Protein AF-A0A8X6I6A7-F1 (afdb_monomer_lite)

Secondary structure (DSSP, 8-state):
--EEEEEEEE-SS----EEEEEETTEEHHHHHHH-TTEEEEE-TTSSSEEEEEEES--GGG-SEEEEEEEETTEEEEEEEEEEEEEEEE-TTS-EEEEEEEEEEEE--SSEEEEEEE--

Foldseek 3Di:
DKKKKKKKAFPDDDQPKDKFKDWPRHTLVVVCVVPVQWDWDQDPVPGPMIIIIGPPDDQVQFGKMKIWIADPVGIDIWIKTWGWDWDQDDPVDGDTDIDIDIGTPGDDPRMDIDMDIDD

Organism: NCBI:txid2747483

pLDDT: mean 71.94, std 9.88, range [44.38, 87.25]

Sequence (119 aa):
MKVFLLTYRAIQPPFDLQDYAMQDGFPIEEFRLNDSRYDAIDNPDGLPNSVLFISDVQYEDNREITCIADNVEGSDETRAQLAVRVQETSMHSPKVTVSCDFTAIHRSPLLRLSLLQDQ

InterPro domains:
  IPR013783 Immunoglobulin-like fold [G3DSA:2.60.40.10] (22-102)
  IPR036179 Immunoglobulin-like domain superfamily [SSF48726] (35-86)

Radius of gyration: 15.41 Å; chains: 1; bounding box: 42×27×45 Å

Structure (mmCIF, N/CA/C/O backbone):
data_AF-A0A8X6I6A7-F1
#
_entry.id   AF-A0A8X6I6A7-F1
#
loop_
_atom_site.group_PDB
_atom_site.id
_atom_site.type_symbol
_atom_site.label_atom_id
_atom_site.label_alt_id
_atom_site.label_comp_id
_atom_site.label_asym_id
_atom_site.label_entity_id
_atom_site.label_seq_id
_atom_site.pdbx_PDB_ins_code
_atom_site.Cartn_x
_atom_site.Cartn_y
_atom_site.Cartn_z
_atom_site.occupancy
_atom_site.B_iso_or_equiv
_atom_site.auth_seq_id
_atom_site.auth_comp_id
_atom_site.auth_asym_id
_atom_site.auth_atom_id
_atom_site.pdbx_PDB_model_num
ATOM 1 N N . MET A 1 1 ? -14.603 -8.265 10.712 1.00 48.28 1 MET A N 1
ATOM 2 C CA . MET A 1 1 ? -13.344 -8.253 9.948 1.00 48.28 1 MET A CA 1
ATOM 3 C C . MET A 1 1 ? -13.520 -7.222 8.855 1.00 48.28 1 MET A C 1
ATOM 5 O O . MET A 1 1 ? -14.493 -7.343 8.126 1.00 48.28 1 MET A O 1
ATOM 9 N N . LYS A 1 2 ? -12.699 -6.168 8.817 1.00 59.00 2 LYS A N 1
ATOM 10 C CA . LYS A 1 2 ? -12.676 -5.252 7.672 1.00 59.00 2 LYS A CA 1
ATOM 11 C C . LYS A 1 2 ? -11.426 -5.544 6.875 1.00 59.00 2 LYS A C 1
ATOM 13 O O . LYS A 1 2 ? -10.359 -5.719 7.458 1.00 59.00 2 LYS A O 1
ATOM 18 N N . VAL A 1 3 ? -11.627 -5.665 5.580 1.00 55.38 3 VAL A N 1
ATOM 19 C CA . VAL A 1 3 ? -10.633 -6.059 4.603 1.00 55.38 3 VAL A CA 1
ATOM 20 C C . VAL A 1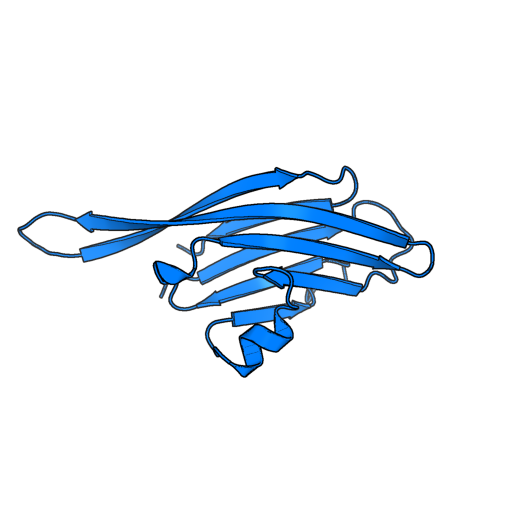 3 ? -10.534 -4.905 3.620 1.00 55.38 3 VAL A C 1
ATOM 22 O O . VAL A 1 3 ? -11.547 -4.474 3.065 1.00 55.38 3 VAL A O 1
ATOM 25 N N . PHE A 1 4 ? -9.323 -4.386 3.446 1.00 65.88 4 PHE A N 1
ATOM 26 C CA . PHE A 1 4 ? -9.052 -3.307 2.503 1.00 65.88 4 PHE A CA 1
ATOM 27 C C . PHE A 1 4 ? -8.125 -3.817 1.432 1.00 65.88 4 PHE A C 1
ATOM 29 O O . PHE A 1 4 ? -7.082 -4.378 1.747 1.00 65.88 4 PHE A O 1
ATOM 36 N N . LEU A 1 5 ? -8.535 -3.619 0.186 1.00 60.56 5 LEU A N 1
ATOM 37 C CA . LEU A 1 5 ? -7.751 -3.967 -0.982 1.00 60.56 5 LEU A CA 1
ATOM 38 C C . LEU A 1 5 ? -7.375 -2.664 -1.676 1.00 60.56 5 LEU A C 1
ATOM 40 O O . LEU A 1 5 ? -8.249 -1.924 -2.140 1.00 60.56 5 LEU A O 1
ATOM 44 N N . LEU A 1 6 ? -6.079 -2.388 -1.763 1.00 63.53 6 LEU A N 1
ATOM 45 C CA . LEU A 1 6 ? -5.571 -1.385 -2.687 1.00 63.53 6 LEU A CA 1
ATOM 46 C C . LEU A 1 6 ? -5.034 -2.111 -3.907 1.00 63.53 6 LEU A C 1
ATOM 48 O O . LEU A 1 6 ? -4.098 -2.895 -3.791 1.00 63.53 6 LEU A O 1
ATOM 52 N N . THR A 1 7 ? -5.629 -1.843 -5.064 1.00 64.12 7 THR A N 1
ATOM 53 C CA . THR A 1 7 ? -5.144 -2.372 -6.340 1.00 64.12 7 THR A CA 1
ATOM 54 C C . THR A 1 7 ? -4.477 -1.253 -7.118 1.00 64.12 7 THR A C 1
ATOM 56 O O . THR A 1 7 ? -5.017 -0.143 -7.183 1.00 64.12 7 THR A O 1
ATOM 59 N N . TYR A 1 8 ? -3.324 -1.529 -7.715 1.00 67.69 8 TYR A N 1
ATOM 60 C CA . TYR A 1 8 ? -2.678 -0.603 -8.636 1.00 67.69 8 TYR A CA 1
ATOM 61 C C . TYR A 1 8 ? -2.266 -1.299 -9.905 1.00 67.69 8 TYR A C 1
ATOM 63 O O . TYR A 1 8 ? -1.674 -2.357 -9.840 1.00 67.69 8 TYR A O 1
ATOM 71 N N . ARG A 1 9 ? -2.601 -0.710 -11.051 1.00 66.06 9 ARG A N 1
ATOM 72 C CA . ARG A 1 9 ? -2.357 -1.309 -12.363 1.00 66.06 9 ARG A CA 1
ATOM 73 C C . ARG A 1 9 ? -1.500 -0.399 -13.219 1.00 66.06 9 ARG A C 1
ATOM 75 O O . ARG A 1 9 ? -1.831 0.785 -13.347 1.00 66.06 9 ARG A O 1
ATOM 82 N N . ALA A 1 10 ? -0.505 -0.984 -13.874 1.00 65.31 10 ALA A N 1
ATOM 83 C CA . ALA A 1 10 ? 0.229 -0.325 -14.938 1.00 65.31 10 ALA A CA 1
ATOM 84 C C . ALA A 1 10 ? -0.577 -0.270 -16.241 1.00 65.31 10 ALA A C 1
ATOM 86 O O . ALA A 1 10 ? -1.169 -1.252 -16.700 1.00 65.31 10 ALA A O 1
ATOM 87 N N . ILE A 1 11 ? -0.629 0.917 -16.838 1.00 64.81 11 ILE A N 1
ATOM 88 C CA . ILE A 1 11 ? -1.468 1.207 -18.006 1.00 64.81 11 ILE A CA 1
ATOM 89 C C . ILE A 1 11 ? -0.659 1.098 -19.318 1.00 64.81 11 ILE A C 1
ATOM 91 O O . ILE A 1 11 ? -1.259 1.078 -20.393 1.00 64.81 11 ILE A O 1
ATOM 95 N N . GLN A 1 12 ? 0.677 0.963 -19.265 1.00 57.41 12 GLN A N 1
ATOM 96 C CA . GLN A 1 12 ? 1.542 0.842 -20.452 1.00 57.41 12 GLN A CA 1
ATOM 97 C C . GLN A 1 12 ? 2.548 -0.337 -20.380 1.00 57.41 12 GLN A C 1
ATOM 99 O O . GLN A 1 12 ? 3.133 -0.552 -19.323 1.00 57.41 12 GLN A O 1
ATOM 104 N N . PRO A 1 13 ? 2.762 -1.092 -21.484 1.00 58.03 13 PRO A N 1
ATOM 105 C CA . PRO A 1 13 ? 3.834 -2.096 -21.633 1.00 58.03 13 PRO A CA 1
ATOM 106 C C . PRO A 1 13 ? 5.231 -1.460 -21.832 1.00 58.03 13 PRO A C 1
ATOM 108 O O . PRO A 1 13 ? 5.286 -0.302 -22.256 1.00 58.03 13 PRO A O 1
ATOM 111 N N . PRO A 1 14 ? 6.353 -2.201 -21.657 1.00 56.81 14 PRO A N 1
ATOM 112 C CA . PRO A 1 14 ? 6.472 -3.652 -21.439 1.00 56.81 14 PRO A CA 1
ATOM 113 C C . PRO A 1 14 ? 6.242 -4.084 -19.981 1.00 56.81 14 PRO A C 1
ATOM 115 O O . PRO A 1 14 ? 6.560 -3.359 -19.045 1.00 56.81 14 PRO A O 1
ATOM 118 N N . PHE A 1 15 ? 5.657 -5.275 -19.820 1.00 54.66 15 PHE A N 1
ATOM 119 C CA . PHE A 1 15 ? 5.031 -5.764 -18.583 1.00 54.66 15 PHE A CA 1
ATOM 120 C C . PHE A 1 15 ? 5.944 -6.604 -17.675 1.00 54.66 15 PHE A C 1
ATOM 122 O O . PHE A 1 15 ? 5.435 -7.375 -16.866 1.00 54.66 15 PHE A O 1
ATOM 129 N N . ASP A 1 16 ? 7.264 -6.440 -17.755 1.00 56.19 16 ASP A N 1
ATOM 130 C CA . ASP A 1 16 ? 8.176 -6.965 -16.724 1.00 56.19 16 ASP A CA 1
ATOM 131 C C . ASP A 1 16 ? 8.186 -6.010 -15.521 1.00 56.19 16 ASP A C 1
ATOM 133 O O . ASP A 1 16 ? 9.228 -5.482 -15.138 1.00 56.19 16 ASP A O 1
ATOM 137 N N . LEU A 1 17 ? 6.996 -5.699 -15.004 1.00 54.50 17 LEU A N 1
ATOM 138 C CA . LEU A 1 17 ? 6.825 -4.779 -13.892 1.00 54.50 17 LEU A CA 1
ATOM 139 C C . LEU A 1 17 ? 6.826 -5.574 -12.599 1.00 54.50 17 LEU A C 1
ATOM 141 O O . LEU A 1 17 ? 5.975 -6.442 -12.393 1.00 54.50 17 LEU A O 1
ATOM 145 N N . GLN A 1 18 ? 7.800 -5.278 -11.747 1.00 64.50 18 GLN A N 1
ATOM 146 C CA . GLN A 1 18 ? 7.713 -5.637 -10.346 1.00 64.50 18 GLN A CA 1
ATOM 147 C C . GLN A 1 18 ? 6.907 -4.545 -9.659 1.00 64.50 18 GLN A C 1
ATOM 149 O O . GLN A 1 18 ? 7.294 -3.384 -9.576 1.00 64.50 18 GLN A O 1
ATOM 154 N N . ASP A 1 19 ? 5.717 -4.939 -9.240 1.00 63.72 19 ASP A N 1
ATOM 155 C CA . ASP A 1 19 ? 4.783 -4.079 -8.549 1.00 63.72 19 ASP A CA 1
ATOM 156 C C . ASP A 1 19 ? 4.923 -4.377 -7.057 1.00 63.72 19 ASP A C 1
ATOM 158 O O . ASP A 1 19 ? 4.484 -5.427 -6.573 1.00 63.72 19 ASP A O 1
ATOM 162 N N . TYR A 1 20 ? 5.503 -3.443 -6.303 1.00 68.75 20 TYR A N 1
ATOM 163 C CA . TYR A 1 20 ? 5.489 -3.522 -4.846 1.00 68.75 20 TYR A CA 1
ATOM 164 C C . TYR A 1 20 ? 4.894 -2.266 -4.208 1.00 68.75 20 TYR A C 1
ATOM 166 O O . TYR A 1 20 ? 5.095 -1.118 -4.613 1.00 68.75 20 TYR A O 1
ATOM 174 N N . ALA A 1 21 ? 4.116 -2.506 -3.155 1.00 68.25 21 ALA A N 1
ATOM 175 C CA . ALA A 1 21 ? 3.632 -1.454 -2.287 1.00 68.25 21 ALA A CA 1
ATOM 176 C C . ALA A 1 21 ? 4.686 -1.173 -1.212 1.00 68.25 21 ALA A C 1
ATOM 178 O O . ALA A 1 21 ? 5.342 -2.083 -0.701 1.00 68.25 21 ALA A O 1
ATOM 179 N N . MET A 1 22 ? 4.814 0.096 -0.855 1.00 73.50 22 MET A N 1
ATOM 180 C CA . MET A 1 22 ? 5.592 0.596 0.260 1.00 73.50 22 MET A CA 1
ATOM 181 C C . MET A 1 22 ? 4.678 1.300 1.255 1.00 73.50 22 MET A C 1
ATOM 183 O O . MET A 1 22 ? 3.695 1.951 0.889 1.00 73.50 22 MET A O 1
ATOM 187 N N . GLN A 1 23 ? 5.052 1.213 2.520 1.00 66.75 23 GLN A N 1
ATOM 188 C CA . GLN A 1 23 ? 4.404 1.898 3.623 1.00 66.75 23 GLN A CA 1
ATOM 189 C C . GLN A 1 23 ? 5.482 2.623 4.429 1.00 66.75 23 GLN A C 1
ATOM 191 O O . GLN A 1 23 ? 6.500 2.038 4.778 1.00 66.75 23 GLN A O 1
ATOM 196 N N . ASP A 1 24 ? 5.323 3.931 4.630 1.00 72.38 24 ASP A N 1
ATOM 197 C CA . ASP A 1 24 ? 6.360 4.786 5.237 1.00 72.38 24 ASP A CA 1
ATOM 198 C C . ASP A 1 24 ? 7.762 4.629 4.593 1.00 72.38 24 ASP A C 1
ATOM 200 O O . ASP A 1 24 ? 8.790 4.806 5.243 1.00 72.38 24 ASP A O 1
ATOM 204 N N . GLY A 1 25 ? 7.810 4.287 3.299 1.00 67.19 25 GLY A N 1
ATOM 205 C CA . GLY A 1 25 ? 9.048 4.088 2.538 1.00 67.19 25 GLY A CA 1
ATOM 206 C C . GLY A 1 25 ? 9.683 2.695 2.633 1.00 67.19 25 GLY A C 1
ATOM 207 O O . GLY A 1 25 ? 10.724 2.489 2.014 1.00 67.19 25 GLY A O 1
ATOM 208 N N . PHE A 1 26 ? 9.074 1.741 3.344 1.00 70.12 26 PHE A N 1
ATOM 209 C CA . PHE A 1 26 ? 9.549 0.352 3.403 1.00 70.12 26 PHE A CA 1
ATOM 210 C C . PHE A 1 26 ? 8.646 -0.582 2.588 1.00 70.12 26 PHE A C 1
ATOM 212 O O . PHE A 1 26 ? 7.424 -0.392 2.608 1.00 70.12 26 PHE A O 1
ATOM 219 N N . PRO A 1 27 ? 9.195 -1.591 1.884 1.00 74.62 27 PRO A N 1
ATOM 220 C CA . PRO A 1 27 ? 8.398 -2.589 1.176 1.00 74.62 27 PRO A CA 1
ATOM 221 C C . PRO A 1 27 ? 7.389 -3.267 2.106 1.00 74.62 27 PRO A C 1
ATOM 223 O O . PRO A 1 27 ? 7.709 -3.602 3.246 1.00 74.62 27 PRO A O 1
ATOM 226 N N . ILE A 1 28 ? 6.174 -3.528 1.617 1.00 74.06 28 ILE A N 1
ATOM 227 C CA . ILE A 1 28 ? 5.142 -4.216 2.406 1.00 74.06 28 ILE A CA 1
ATOM 228 C C . ILE A 1 28 ? 5.625 -5.579 2.904 1.00 74.06 28 ILE A C 1
ATOM 230 O O . ILE A 1 28 ? 5.243 -5.964 4.003 1.00 74.06 28 ILE A O 1
ATOM 234 N N . GLU A 1 29 ? 6.501 -6.281 2.179 1.00 70.44 29 GLU A N 1
ATOM 235 C CA . GLU A 1 29 ? 7.113 -7.524 2.670 1.00 70.44 29 GLU A CA 1
ATOM 236 C C . GLU A 1 29 ? 7.777 -7.361 4.044 1.00 70.44 29 GLU A C 1
ATOM 238 O O . GLU A 1 29 ? 7.614 -8.223 4.906 1.00 70.44 29 GLU A O 1
ATOM 243 N N . GLU A 1 30 ? 8.432 -6.228 4.309 1.00 70.69 30 GLU A N 1
ATOM 244 C CA . GLU A 1 30 ? 9.025 -5.944 5.620 1.00 70.69 30 GLU A CA 1
ATOM 245 C C . GLU A 1 30 ? 7.960 -5.725 6.704 1.00 70.69 30 GLU A C 1
ATOM 247 O O . GLU A 1 30 ? 8.148 -6.126 7.855 1.00 70.69 30 GLU A O 1
ATOM 252 N N . PHE A 1 31 ? 6.808 -5.148 6.353 1.00 69.56 31 PHE A N 1
ATOM 253 C CA . PHE A 1 31 ? 5.676 -5.048 7.277 1.00 69.56 31 PHE A CA 1
ATOM 254 C C . PHE A 1 31 ? 5.018 -6.396 7.522 1.00 69.56 31 PHE A C 1
ATOM 256 O O . PHE A 1 31 ?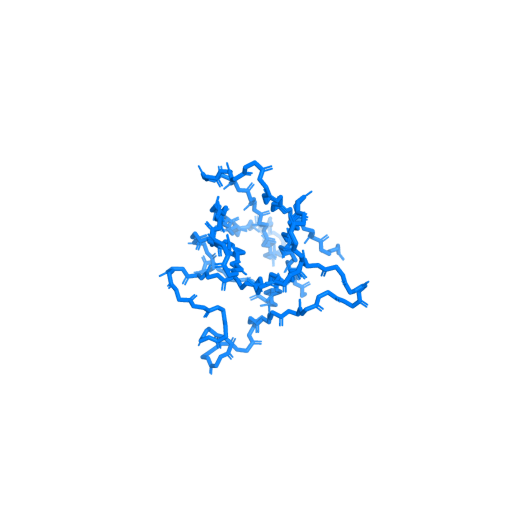 4.709 -6.690 8.668 1.00 69.56 31 PHE A O 1
ATOM 263 N N . ARG A 1 32 ? 4.868 -7.243 6.497 1.00 73.94 32 ARG A N 1
ATOM 264 C CA . ARG A 1 32 ? 4.324 -8.605 6.638 1.00 73.94 32 ARG A CA 1
ATOM 265 C C . ARG A 1 32 ? 5.126 -9.445 7.628 1.00 73.94 32 ARG A C 1
ATOM 267 O O . ARG A 1 32 ? 4.551 -10.252 8.352 1.00 73.94 32 ARG A O 1
ATOM 274 N N . LEU A 1 33 ? 6.448 -9.258 7.663 1.00 70.69 33 LEU A N 1
ATOM 275 C CA . LEU A 1 33 ? 7.332 -9.949 8.607 1.00 70.69 33 LEU A CA 1
ATOM 276 C C . LEU A 1 33 ? 7.095 -9.523 10.064 1.00 70.69 33 LEU A C 1
ATOM 278 O O . LEU A 1 33 ? 7.308 -10.325 10.972 1.00 70.69 33 LEU A O 1
ATOM 282 N N . ASN A 1 34 ? 6.656 -8.282 10.284 1.00 79.38 34 ASN A N 1
ATOM 283 C CA . ASN A 1 34 ? 6.478 -7.699 11.616 1.00 79.38 34 ASN A CA 1
ATOM 284 C C . ASN A 1 34 ? 5.013 -7.670 12.080 1.00 79.38 34 ASN A C 1
ATOM 286 O O . ASN A 1 34 ? 4.744 -7.661 13.279 1.00 79.38 34 ASN A O 1
ATOM 290 N N . ASP A 1 35 ? 4.071 -7.663 11.143 1.00 82.56 35 ASP A N 1
ATOM 291 C CA . ASP A 1 35 ? 2.638 -7.598 11.378 1.00 82.56 35 ASP A CA 1
ATOM 292 C C . ASP A 1 35 ? 1.905 -8.431 10.314 1.00 82.56 35 ASP A C 1
ATOM 294 O O . ASP A 1 35 ? 1.774 -8.050 9.148 1.00 82.56 35 ASP A O 1
ATOM 298 N N . SER A 1 36 ? 1.387 -9.585 10.741 1.00 86.12 36 SER A N 1
ATOM 299 C CA . SER A 1 36 ? 0.685 -10.547 9.883 1.00 86.12 36 SER A CA 1
ATOM 300 C C . SER A 1 36 ? -0.643 -10.032 9.325 1.00 86.12 36 SER A C 1
ATOM 302 O O . SER A 1 36 ? -1.305 -10.747 8.575 1.00 86.12 36 SER A O 1
ATOM 304 N N . ARG A 1 37 ? -1.084 -8.834 9.732 1.00 87.12 37 ARG A N 1
ATOM 305 C CA . ARG A 1 37 ? -2.279 -8.197 9.176 1.00 87.12 37 ARG A CA 1
ATOM 306 C C . ARG A 1 37 ? -2.075 -7.749 7.736 1.00 87.12 37 ARG A C 1
ATOM 308 O O . ARG A 1 37 ? -3.064 -7.689 7.002 1.00 87.12 37 ARG A O 1
ATOM 315 N N . TYR A 1 38 ? -0.830 -7.439 7.370 1.00 83.62 38 TYR A N 1
ATOM 316 C CA . TYR A 1 38 ? -0.435 -7.055 6.021 1.00 83.62 38 TYR A CA 1
ATOM 317 C C . TYR A 1 38 ? -0.284 -8.292 5.156 1.00 83.62 38 TYR A C 1
ATOM 319 O O . TYR A 1 38 ? 0.307 -9.293 5.560 1.00 83.62 38 TYR A O 1
ATOM 327 N N . ASP A 1 39 ? -0.768 -8.186 3.930 1.00 80.12 39 ASP A N 1
ATOM 328 C CA . ASP A 1 39 ? -0.470 -9.124 2.866 1.00 80.12 39 ASP A CA 1
ATOM 329 C C . ASP A 1 39 ? -0.344 -8.358 1.544 1.00 80.12 39 ASP A C 1
ATOM 331 O O . ASP A 1 39 ? -0.979 -7.322 1.338 1.00 80.12 39 ASP A O 1
ATOM 335 N N . ALA A 1 40 ? 0.509 -8.857 0.661 1.00 74.12 40 ALA A N 1
ATOM 336 C CA . ALA A 1 40 ? 0.630 -8.395 -0.708 1.00 74.12 40 ALA A CA 1
ATOM 337 C C . ALA A 1 40 ? 0.475 -9.624 -1.595 1.00 74.12 40 ALA A C 1
ATOM 339 O O . ALA A 1 40 ? 1.211 -10.602 -1.442 1.00 74.12 40 ALA A O 1
ATOM 340 N N . ILE A 1 41 ? -0.521 -9.577 -2.473 1.00 72.81 41 ILE A N 1
ATOM 341 C CA . ILE A 1 41 ? -0.861 -10.689 -3.353 1.00 72.81 41 ILE A CA 1
ATOM 342 C C . ILE A 1 41 ? -0.646 -10.225 -4.791 1.00 72.81 41 ILE A C 1
ATOM 344 O O . ILE A 1 41 ? -1.196 -9.194 -5.198 1.00 72.81 41 ILE A O 1
ATOM 348 N N . ASP A 1 42 ? 0.127 -11.005 -5.542 1.00 67.69 42 ASP A N 1
ATOM 349 C CA . ASP A 1 42 ? 0.252 -10.861 -6.991 1.00 67.69 42 ASP A CA 1
ATOM 350 C C . ASP A 1 42 ? -1.090 -11.187 -7.647 1.00 67.69 42 ASP A C 1
ATOM 352 O O . ASP A 1 42 ? -1.796 -12.110 -7.221 1.00 67.69 42 ASP A O 1
ATOM 356 N N . ASN A 1 43 ? -1.484 -10.437 -8.676 1.00 64.75 43 ASN A N 1
ATOM 357 C CA . ASN A 1 43 ? -2.812 -10.631 -9.238 1.00 64.75 43 ASN A CA 1
ATOM 358 C C . ASN A 1 43 ? -2.983 -12.041 -9.847 1.00 64.75 43 ASN A C 1
ATOM 360 O O . ASN A 1 43 ? -2.228 -12.426 -10.745 1.00 64.75 43 ASN A O 1
ATOM 364 N N . PRO A 1 44 ? -4.014 -12.810 -9.438 1.00 57.19 44 PRO A N 1
ATOM 365 C CA . PRO A 1 44 ? -4.320 -14.113 -10.027 1.00 57.19 44 PRO A CA 1
ATOM 366 C C . PRO A 1 44 ? -4.668 -14.085 -11.526 1.00 57.19 44 PRO A C 1
ATOM 368 O O . PRO A 1 44 ? -4.699 -15.149 -12.144 1.00 57.19 44 PRO A O 1
ATOM 371 N N . ASP A 1 45 ? -4.960 -12.923 -12.123 1.00 61.75 45 ASP A N 1
ATOM 372 C CA . ASP A 1 45 ? -5.288 -12.811 -13.554 1.00 61.75 45 ASP A CA 1
ATOM 373 C C . ASP A 1 45 ? -4.064 -12.664 -14.488 1.00 61.75 45 ASP A C 1
ATOM 375 O O . ASP A 1 45 ? -4.232 -12.641 -15.711 1.00 61.75 45 ASP A O 1
ATOM 379 N N . GLY A 1 46 ? -2.846 -12.598 -13.932 1.00 58.53 46 GLY A N 1
ATOM 380 C CA . GLY A 1 46 ? -1.596 -12.465 -14.687 1.00 58.53 46 GLY A CA 1
ATOM 381 C C . GLY A 1 46 ? -1.321 -11.065 -15.254 1.00 58.53 46 GLY A C 1
ATOM 382 O O . GLY A 1 46 ? -0.413 -10.919 -16.074 1.00 58.53 46 GLY A O 1
ATOM 383 N N . LEU A 1 47 ? -2.091 -10.043 -14.865 1.00 59.53 47 LEU A N 1
ATOM 384 C CA . LEU A 1 47 ? -1.776 -8.640 -15.136 1.00 59.53 47 LEU A CA 1
ATOM 385 C C . LEU A 1 47 ? -0.778 -8.091 -14.098 1.00 59.53 47 LEU A C 1
ATOM 387 O O . LEU A 1 47 ? -0.794 -8.530 -12.948 1.00 59.53 47 LEU A O 1
ATOM 391 N N . PRO A 1 48 ? 0.061 -7.104 -14.476 1.00 61.59 48 PRO A N 1
ATOM 392 C CA . PRO A 1 48 ? 0.904 -6.374 -13.536 1.00 61.59 48 PRO A CA 1
ATOM 393 C C . PRO A 1 48 ? 0.022 -5.422 -12.731 1.00 61.59 48 PRO A C 1
ATOM 395 O O . PRO A 1 48 ? -0.311 -4.297 -13.140 1.00 61.59 48 PRO A O 1
ATOM 398 N N . ASN A 1 49 ? -0.479 -5.981 -11.643 1.00 66.50 49 ASN A N 1
ATOM 399 C CA . ASN A 1 49 ? -1.016 -5.261 -10.519 1.00 66.50 49 ASN A CA 1
ATOM 400 C C . ASN A 1 49 ? -0.822 -6.096 -9.266 1.00 66.50 49 ASN A C 1
ATOM 402 O O . ASN A 1 49 ? -1.006 -7.312 -9.281 1.00 66.50 49 ASN A O 1
ATOM 406 N N . SER A 1 50 ? -0.567 -5.419 -8.158 1.00 68.94 50 SER A N 1
ATOM 407 C CA . SER A 1 50 ? -0.554 -6.065 -6.850 1.00 68.94 50 SER A CA 1
ATOM 408 C C . SER A 1 50 ? -1.705 -5.549 -6.006 1.00 68.94 50 SER A C 1
ATOM 410 O O . SER A 1 50 ? -2.224 -4.438 -6.196 1.00 68.94 50 SER A O 1
ATOM 412 N N . VAL A 1 51 ? -2.128 -6.392 -5.072 1.00 74.94 51 VAL A N 1
ATOM 413 C CA . VAL A 1 51 ? -3.170 -6.067 -4.106 1.00 74.94 51 VAL A CA 1
ATOM 414 C C . VAL A 1 51 ? -2.541 -5.976 -2.726 1.00 74.94 51 VAL A C 1
ATOM 416 O O . VAL A 1 51 ? -2.053 -6.978 -2.211 1.00 74.94 51 VAL A O 1
ATOM 419 N N . LEU A 1 52 ? -2.578 -4.790 -2.116 1.00 77.12 52 LEU A N 1
ATOM 420 C CA . LEU A 1 52 ? -2.282 -4.640 -0.691 1.00 77.12 52 LEU A CA 1
ATOM 421 C C . LEU A 1 52 ? -3.540 -4.967 0.103 1.00 77.12 52 LEU A C 1
ATOM 423 O O . LEU A 1 52 ? -4.562 -4.294 -0.048 1.00 77.12 52 LEU A O 1
ATOM 427 N N . PHE A 1 53 ? -3.430 -5.976 0.954 1.00 80.62 53 PHE A N 1
ATOM 428 C CA . PHE A 1 53 ? -4.462 -6.416 1.869 1.00 80.62 53 PHE A CA 1
ATOM 429 C C . PHE A 1 53 ? -4.073 -6.065 3.305 1.00 80.62 53 PHE A C 1
ATOM 431 O O . PHE A 1 53 ? -2.966 -6.362 3.750 1.00 80.62 53 PHE A O 1
ATOM 438 N N . ILE A 1 54 ? -4.997 -5.441 4.036 1.00 83.25 54 ILE A N 1
ATOM 439 C CA . ILE A 1 54 ? -4.840 -5.173 5.470 1.00 83.25 54 ILE A CA 1
ATOM 440 C C . ILE A 1 54 ? -6.051 -5.754 6.196 1.00 83.25 54 ILE A C 1
ATOM 442 O O . ILE A 1 54 ? -7.183 -5.294 6.006 1.00 83.25 54 ILE A O 1
ATOM 446 N N . SER A 1 55 ? -5.817 -6.781 7.012 1.00 84.56 55 SER A N 1
ATOM 447 C CA . SER A 1 55 ? -6.836 -7.351 7.899 1.00 84.56 55 SER A CA 1
ATOM 448 C C . SER A 1 55 ? -6.863 -6.639 9.243 1.00 84.56 55 SER A C 1
ATOM 450 O O . SER A 1 55 ? -5.843 -6.159 9.720 1.00 84.56 55 SER A O 1
ATOM 452 N N . ASP A 1 56 ? -8.047 -6.579 9.856 1.00 83.50 56 ASP A N 1
ATOM 453 C CA . ASP A 1 56 ? -8.240 -5.954 11.172 1.00 83.50 56 ASP A CA 1
ATOM 454 C C . ASP A 1 56 ? -7.601 -4.559 11.246 1.00 83.50 56 ASP A C 1
ATOM 456 O O . ASP A 1 56 ? -6.660 -4.321 11.997 1.00 83.50 56 ASP A O 1
ATOM 460 N N . VAL A 1 57 ? -8.059 -3.651 10.379 1.00 82.44 57 VAL A N 1
ATOM 461 C CA . VAL A 1 57 ? -7.496 -2.299 10.297 1.00 82.44 57 VAL A CA 1
ATOM 462 C C . VAL A 1 57 ? -7.664 -1.535 11.604 1.00 82.44 57 VAL A C 1
ATOM 464 O O . VAL A 1 57 ? -8.759 -1.469 12.172 1.00 82.44 57 VAL A O 1
ATOM 467 N N . GLN A 1 58 ? -6.570 -0.907 12.021 1.00 84.75 58 GLN A N 1
ATOM 468 C CA . GLN A 1 58 ? -6.426 -0.164 13.263 1.00 84.75 58 GLN A CA 1
ATOM 469 C C . GLN A 1 58 ? -6.137 1.308 12.975 1.00 84.75 58 GLN A C 1
ATOM 471 O O . GLN A 1 58 ? -5.823 1.704 11.851 1.00 84.75 58 GLN A O 1
ATOM 476 N N . TYR A 1 59 ? -6.273 2.153 13.995 1.00 83.81 59 TYR A N 1
ATOM 477 C CA . TYR A 1 59 ? -6.067 3.592 13.837 1.00 83.81 59 TYR A CA 1
ATOM 478 C C . TYR A 1 59 ? -4.615 3.926 13.460 1.00 83.81 59 TYR A C 1
ATOM 480 O O . TYR A 1 59 ? -4.357 4.891 12.747 1.00 83.81 59 TYR A O 1
ATOM 488 N N . GLU A 1 60 ? -3.669 3.096 13.876 1.00 85.75 60 GLU A N 1
ATOM 489 C CA . GLU A 1 60 ? -2.244 3.195 13.575 1.00 85.75 60 GLU A CA 1
ATOM 490 C C . GLU A 1 60 ? -1.951 2.997 12.080 1.00 85.75 60 GLU A C 1
ATOM 492 O O . GLU A 1 60 ? -0.875 3.364 11.610 1.00 85.75 60 GLU A O 1
ATOM 497 N N . ASP A 1 61 ? -2.919 2.485 11.311 1.00 84.94 61 ASP A N 1
ATOM 498 C CA . ASP A 1 61 ? -2.816 2.326 9.862 1.00 84.94 61 ASP A CA 1
ATOM 499 C C . ASP A 1 61 ? -3.086 3.620 9.072 1.00 84.94 61 ASP A C 1
ATOM 501 O O . ASP A 1 61 ? -3.021 3.633 7.844 1.00 84.94 61 ASP A O 1
ATOM 505 N N . ASN A 1 62 ? -3.337 4.738 9.766 1.00 85.94 62 ASN A N 1
ATOM 506 C CA . ASN A 1 62 ? -3.400 6.085 9.192 1.00 85.94 62 ASN A CA 1
ATOM 507 C C . ASN A 1 62 ? -2.032 6.566 8.676 1.00 85.94 62 ASN A C 1
ATOM 509 O O . ASN A 1 62 ? -1.313 7.274 9.385 1.00 85.94 62 ASN A O 1
ATOM 513 N N . ARG A 1 63 ? -1.677 6.239 7.432 1.00 85.56 63 ARG A N 1
ATOM 514 C CA . ARG A 1 63 ? -0.383 6.634 6.843 1.00 85.56 63 ARG A CA 1
ATOM 515 C C . ARG A 1 63 ? -0.380 6.711 5.322 1.00 85.56 63 ARG A C 1
ATOM 517 O O . ARG A 1 63 ? -1.369 6.382 4.662 1.00 85.56 63 ARG A O 1
ATOM 524 N N . GLU A 1 64 ? 0.735 7.200 4.790 1.00 86.88 64 GLU A N 1
ATOM 525 C CA . GLU A 1 64 ? 0.989 7.239 3.354 1.00 86.88 64 GLU A CA 1
ATOM 526 C C . GLU A 1 64 ? 1.332 5.835 2.845 1.00 86.88 64 GLU A C 1
ATOM 528 O O . GLU A 1 64 ? 2.179 5.129 3.396 1.00 86.88 64 GLU A O 1
ATOM 533 N N . ILE A 1 65 ? 0.655 5.449 1.771 1.00 83.19 65 ILE A N 1
ATOM 534 C CA . ILE A 1 65 ? 0.928 4.256 0.988 1.00 83.19 65 ILE A CA 1
ATOM 535 C C . ILE A 1 65 ? 1.479 4.706 -0.358 1.00 83.19 65 ILE A C 1
ATOM 537 O O . ILE A 1 65 ? 0.881 5.545 -1.041 1.00 83.19 65 ILE A O 1
ATOM 541 N N . THR A 1 66 ? 2.597 4.111 -0.747 1.00 82.62 66 THR A N 1
ATOM 542 C CA . THR A 1 66 ? 3.262 4.369 -2.021 1.00 82.62 66 THR A CA 1
ATOM 543 C C . THR A 1 66 ? 3.245 3.091 -2.837 1.00 82.62 66 THR A C 1
ATOM 545 O O . THR A 1 66 ? 3.654 2.042 -2.362 1.00 82.62 66 THR A O 1
ATOM 548 N N . CYS A 1 67 ? 2.756 3.159 -4.065 1.00 78.38 67 CYS A N 1
ATOM 549 C CA . CYS A 1 67 ? 2.817 2.058 -5.016 1.00 78.38 67 CYS A CA 1
ATOM 550 C C . CYS A 1 67 ? 3.869 2.397 -6.057 1.00 78.38 67 CYS A C 1
ATOM 552 O O . CYS A 1 67 ? 3.795 3.474 -6.657 1.00 78.38 67 CYS A O 1
ATOM 554 N N . ILE A 1 68 ? 4.817 1.488 -6.249 1.00 77.06 68 ILE A N 1
ATOM 555 C CA . ILE A 1 68 ? 5.905 1.634 -7.208 1.00 77.06 68 ILE A CA 1
ATOM 556 C C . ILE A 1 68 ? 5.796 0.491 -8.204 1.00 77.06 68 ILE A C 1
ATOM 558 O O . ILE A 1 68 ? 5.564 -0.652 -7.815 1.00 77.06 68 ILE A O 1
ATOM 562 N N . ALA A 1 69 ? 5.941 0.842 -9.473 1.00 75.25 69 ALA A N 1
ATOM 563 C CA . ALA A 1 69 ? 6.084 -0.105 -10.559 1.00 75.25 69 ALA A CA 1
ATOM 564 C C . ALA A 1 69 ? 7.435 0.157 -11.221 1.00 75.25 69 ALA A C 1
ATOM 566 O O . ALA A 1 69 ? 7.690 1.285 -11.662 1.00 75.25 69 ALA A O 1
ATOM 567 N N . ASP A 1 70 ? 8.302 -0.848 -11.280 1.00 72.69 70 ASP A N 1
ATOM 568 C CA . ASP A 1 70 ? 9.627 -0.728 -11.885 1.00 72.69 70 ASP A CA 1
ATOM 569 C C . ASP A 1 70 ? 9.890 -1.800 -12.945 1.00 72.69 70 ASP A C 1
ATOM 571 O O . ASP A 1 70 ? 9.419 -2.932 -12.855 1.00 72.69 70 ASP A O 1
ATOM 575 N N . ASN A 1 71 ? 10.629 -1.414 -13.984 1.00 67.88 71 ASN A N 1
ATOM 576 C CA . ASN A 1 71 ? 11.154 -2.299 -15.016 1.00 67.88 71 ASN A CA 1
ATOM 577 C C . ASN A 1 71 ? 12.583 -1.875 -15.410 1.00 67.88 71 ASN A C 1
ATOM 579 O O . ASN A 1 71 ? 13.166 -0.945 -14.852 1.00 67.88 71 ASN A O 1
ATOM 583 N N . VAL A 1 72 ? 13.155 -2.546 -16.414 1.00 73.69 72 VAL A N 1
ATOM 584 C CA . VAL A 1 72 ? 14.525 -2.275 -16.894 1.00 73.69 72 VAL A CA 1
ATOM 585 C C . VAL A 1 72 ? 14.735 -0.866 -17.469 1.00 73.69 72 VAL A C 1
ATOM 587 O O . VAL A 1 72 ? 15.875 -0.413 -17.543 1.00 73.69 72 VAL A O 1
ATOM 590 N N . GLU A 1 73 ? 13.666 -0.178 -17.876 1.00 77.00 73 GLU A N 1
ATOM 591 C CA . GLU A 1 73 ? 13.719 1.175 -18.444 1.00 77.00 73 GLU A CA 1
ATOM 592 C C . GLU A 1 73 ? 13.579 2.263 -17.366 1.00 77.00 73 GLU A C 1
ATOM 594 O O . GLU A 1 73 ? 14.033 3.393 -17.563 1.00 77.00 73 GLU A O 1
ATOM 599 N N . GLY A 1 74 ? 12.971 1.947 -16.218 1.00 73.00 74 GLY A N 1
ATOM 600 C CA . GLY A 1 74 ? 12.811 2.877 -15.104 1.00 73.00 74 GLY A CA 1
ATOM 601 C C . GLY A 1 74 ? 11.702 2.487 -14.130 1.00 73.00 74 GLY A C 1
ATOM 602 O O . GLY A 1 74 ? 11.150 1.393 -14.186 1.00 73.00 74 GLY A O 1
ATOM 603 N N . SER A 1 75 ? 11.364 3.414 -13.236 1.00 78.00 75 SER A N 1
ATOM 604 C CA . SER A 1 75 ? 10.319 3.246 -12.223 1.00 78.00 75 SER A CA 1
ATOM 605 C C . SER A 1 75 ? 9.324 4.396 -12.257 1.00 78.00 75 SER A C 1
ATOM 607 O O . SER A 1 75 ? 9.706 5.542 -12.509 1.00 78.00 75 SER A O 1
ATOM 609 N N . ASP A 1 76 ? 8.077 4.110 -11.913 1.00 81.25 76 ASP A N 1
ATOM 610 C CA . ASP A 1 76 ? 7.041 5.114 -11.706 1.00 81.25 76 ASP A CA 1
ATOM 611 C C . ASP A 1 76 ? 6.303 4.866 -10.385 1.00 81.25 76 ASP A C 1
ATOM 613 O O . ASP A 1 76 ? 6.276 3.743 -9.879 1.00 81.25 76 ASP A O 1
ATOM 617 N N . GLU A 1 77 ? 5.713 5.914 -9.808 1.00 82.75 77 GLU A N 1
ATOM 618 C CA . GLU A 1 77 ? 5.082 5.824 -8.491 1.00 82.75 77 GLU A CA 1
ATOM 619 C C . GLU A 1 77 ? 3.782 6.627 -8.353 1.00 82.75 77 GLU A C 1
ATOM 621 O O . GLU A 1 77 ? 3.577 7.711 -8.909 1.00 82.75 77 GLU A O 1
ATOM 626 N N . THR A 1 78 ? 2.877 6.097 -7.537 1.00 82.88 78 THR A N 1
ATOM 627 C CA . THR A 1 78 ? 1.660 6.777 -7.083 1.00 82.88 78 THR A CA 1
ATOM 628 C C . THR A 1 78 ? 1.595 6.704 -5.570 1.00 82.88 78 THR A C 1
ATOM 630 O O . THR A 1 78 ? 1.809 5.647 -4.987 1.00 82.88 78 THR A O 1
ATOM 633 N N . ARG A 1 79 ? 1.269 7.828 -4.932 1.00 85.19 79 ARG A N 1
ATOM 634 C CA . ARG A 1 79 ? 1.202 7.940 -3.471 1.00 85.19 79 ARG A CA 1
ATOM 635 C C . ARG A 1 79 ? -0.182 8.330 -3.022 1.00 85.19 79 ARG A C 1
ATOM 637 O O . ARG A 1 79 ? -0.871 9.101 -3.702 1.00 85.19 79 ARG A O 1
ATOM 644 N N . ALA A 1 80 ? -0.571 7.860 -1.850 1.00 84.38 80 ALA A N 1
ATOM 645 C CA . ALA A 1 80 ? -1.857 8.191 -1.285 1.00 84.38 80 ALA A CA 1
ATOM 646 C C . ALA A 1 80 ? -1.923 8.062 0.227 1.00 84.38 80 ALA A C 1
ATOM 648 O O . ALA A 1 80 ? -1.260 7.232 0.830 1.00 84.38 80 ALA A O 1
ATOM 649 N N . GLN A 1 81 ? -2.810 8.849 0.823 1.00 87.25 81 GLN A N 1
ATOM 650 C CA . GLN A 1 81 ? -3.126 8.773 2.237 1.00 87.25 81 GLN A CA 1
ATOM 651 C C . GLN A 1 81 ? -4.210 7.717 2.474 1.00 87.25 81 GLN A C 1
ATOM 653 O O . GLN A 1 81 ? -5.322 7.856 1.948 1.00 87.25 81 GLN A O 1
ATOM 658 N N . LEU A 1 82 ? -3.914 6.725 3.318 1.00 85.19 82 LEU A N 1
ATOM 659 C CA . LEU A 1 82 ? -4.921 5.900 3.980 1.00 85.19 82 LEU A CA 1
ATOM 660 C C . LEU A 1 82 ? -5.390 6.635 5.241 1.00 85.19 82 LEU A C 1
ATOM 662 O O . LEU A 1 82 ? -4.582 6.977 6.106 1.00 85.19 82 LEU A O 1
ATOM 666 N N . ALA A 1 83 ? -6.690 6.912 5.332 1.00 86.19 83 ALA A N 1
ATOM 667 C CA . ALA A 1 83 ? -7.295 7.573 6.484 1.00 86.19 83 ALA A CA 1
ATOM 668 C C . ALA A 1 83 ? -8.278 6.628 7.183 1.00 86.19 83 ALA A C 1
ATOM 670 O O . ALA A 1 83 ? -9.388 6.433 6.698 1.00 86.19 83 ALA A O 1
ATOM 671 N N . VAL A 1 84 ? -7.889 6.063 8.323 1.00 85.69 84 VAL A N 1
ATOM 672 C CA . VAL A 1 84 ? -8.697 5.199 9.186 1.00 85.69 84 VAL A CA 1
ATOM 673 C C . VAL A 1 84 ? -9.410 6.035 10.247 1.00 85.69 84 VAL A C 1
ATOM 675 O O . VAL A 1 84 ? -8.787 6.696 11.078 1.00 85.69 84 VAL A O 1
ATOM 678 N N . ARG A 1 85 ? -10.740 5.988 10.263 1.00 84.19 85 ARG A N 1
ATOM 679 C CA . ARG A 1 85 ? -11.567 6.689 11.249 1.00 84.19 85 ARG A CA 1
ATOM 680 C C . ARG A 1 85 ? -12.351 5.697 12.085 1.00 84.19 85 ARG A C 1
ATOM 682 O O . ARG A 1 85 ? -12.957 4.764 11.562 1.00 84.19 85 ARG A O 1
ATOM 689 N N . VAL A 1 86 ? -12.365 5.946 13.387 1.00 77.69 86 VAL A N 1
ATOM 690 C CA . VAL A 1 86 ? -13.169 5.212 14.360 1.00 77.69 86 VAL A CA 1
ATOM 691 C C . VAL A 1 86 ? -14.444 6.009 14.589 1.00 77.69 86 VAL A C 1
ATOM 693 O O . VAL A 1 86 ? -14.397 7.133 15.083 1.00 77.69 86 VAL A O 1
ATOM 696 N N . GLN A 1 87 ? -15.586 5.443 14.209 1.00 72.44 87 GLN A N 1
ATOM 697 C CA . GLN A 1 87 ? -16.882 6.030 14.515 1.00 72.44 87 GLN A CA 1
ATOM 698 C C . GLN A 1 87 ? -17.515 5.263 15.674 1.00 72.44 87 GLN A C 1
ATOM 700 O O . GLN A 1 87 ? -17.874 4.087 15.540 1.00 72.44 87 GLN A O 1
ATOM 705 N N . GLU A 1 88 ? -17.646 5.932 16.818 1.00 67.56 88 GLU A N 1
ATOM 706 C CA . GLU A 1 88 ? -18.469 5.445 17.920 1.00 67.56 88 GLU A CA 1
ATOM 707 C C . GLU A 1 88 ? -19.935 5.534 17.498 1.00 67.56 88 GLU A C 1
ATOM 709 O O . GLU A 1 88 ? -20.477 6.620 17.281 1.00 67.56 88 GLU A O 1
ATOM 714 N N . THR A 1 89 ? -20.592 4.388 17.348 1.00 62.12 89 THR A N 1
ATOM 715 C CA . THR A 1 89 ? -22.036 4.381 17.119 1.00 62.12 89 THR A CA 1
ATOM 716 C C . THR A 1 89 ? -22.750 4.281 18.466 1.00 62.12 89 THR A C 1
ATOM 718 O O . THR A 1 89 ? -22.531 3.330 19.201 1.00 62.12 89 THR A O 1
ATOM 721 N N . SER A 1 90 ? -23.549 5.314 18.773 1.00 57.88 90 SER A N 1
ATOM 722 C CA . SER A 1 90 ? -24.551 5.478 19.848 1.00 57.88 90 SER A CA 1
ATOM 723 C C . SER A 1 90 ? -24.280 4.861 21.236 1.00 57.88 90 SER A C 1
ATOM 725 O O . SER A 1 90 ? -24.075 3.661 21.393 1.00 57.88 90 SER A O 1
ATOM 727 N N . MET A 1 91 ? -24.490 5.661 22.292 1.00 59.28 91 MET A N 1
ATOM 728 C CA . MET A 1 91 ? -24.352 5.260 23.708 1.00 59.28 91 MET A CA 1
ATOM 729 C C . MET A 1 91 ? -25.155 4.013 24.131 1.00 59.28 91 MET A C 1
ATOM 731 O O . MET A 1 91 ? -24.854 3.430 25.167 1.00 59.28 91 MET A O 1
ATOM 735 N N . HIS A 1 92 ? -26.171 3.601 23.366 1.00 68.25 92 HIS A N 1
ATOM 736 C CA . HIS A 1 92 ? -27.021 2.453 23.710 1.00 68.25 92 HIS A CA 1
ATOM 737 C C . HIS A 1 92 ? -26.504 1.107 23.176 1.00 68.25 92 HIS A C 1
ATOM 739 O O . HIS A 1 92 ? -26.970 0.059 23.619 1.00 68.25 92 HIS A O 1
ATOM 745 N N . SER A 1 93 ? -25.541 1.113 22.251 1.00 59.38 93 SER A N 1
ATOM 746 C CA . SER A 1 93 ? -24.904 -0.098 21.727 1.00 59.38 93 SER A CA 1
ATOM 747 C C . SER A 1 93 ? -23.569 0.282 21.082 1.00 59.38 93 SER A C 1
ATOM 749 O O . SER A 1 93 ? -23.553 0.536 19.875 1.00 59.38 93 SER A O 1
ATOM 751 N N . PRO A 1 94 ? -22.463 0.355 21.845 1.00 57.56 94 PRO A N 1
ATOM 752 C CA . PRO A 1 94 ? -21.179 0.783 21.307 1.00 57.56 94 PRO A CA 1
ATOM 753 C C . PRO A 1 94 ? -20.709 -0.227 20.260 1.00 57.56 94 PRO A C 1
ATOM 755 O O . PRO A 1 94 ? -20.149 -1.275 20.578 1.00 57.56 94 PRO A O 1
ATOM 758 N N . LYS A 1 95 ? -20.972 0.072 18.988 1.00 60.16 95 LYS A N 1
ATOM 759 C CA . LYS A 1 95 ? -20.415 -0.666 17.860 1.00 60.16 95 LYS A CA 1
ATOM 760 C C . LYS A 1 95 ? -19.372 0.231 17.220 1.00 60.16 95 LYS A C 1
ATOM 762 O O . LYS A 1 95 ? -19.685 1.274 16.644 1.00 60.16 95 LYS A 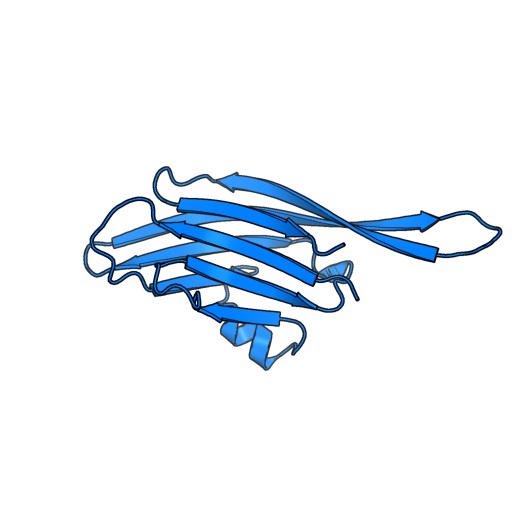O 1
ATOM 767 N N . VAL A 1 96 ? -18.117 -0.165 17.362 1.00 60.19 96 VAL A N 1
ATOM 768 C CA . VAL A 1 96 ? -17.010 0.534 16.722 1.00 60.19 96 VAL A CA 1
ATOM 769 C C . VAL A 1 96 ? -17.073 0.243 15.228 1.00 60.19 96 VAL A C 1
ATOM 771 O O . VAL A 1 96 ? -17.001 -0.912 14.807 1.00 60.19 96 VAL A O 1
ATOM 774 N N . THR A 1 97 ? -17.245 1.289 14.421 1.00 67.50 97 THR A N 1
ATOM 775 C CA . THR A 1 97 ? -17.184 1.168 12.963 1.00 67.50 97 THR A CA 1
ATOM 776 C C . THR A 1 97 ? -15.907 1.828 12.472 1.00 67.50 97 THR A C 1
ATOM 778 O O . THR A 1 97 ? -15.732 3.031 12.623 1.00 67.50 97 THR A O 1
ATOM 781 N N . VAL A 1 98 ? -15.020 1.032 11.878 1.00 70.00 98 VAL A N 1
ATOM 782 C CA . VAL A 1 98 ? -13.781 1.521 11.260 1.00 70.00 98 VAL A CA 1
ATOM 783 C C . VAL A 1 98 ? -14.058 1.898 9.805 1.00 70.00 98 VAL A C 1
ATOM 785 O O . VAL A 1 98 ? -14.367 1.021 9.008 1.00 70.00 98 VAL A O 1
ATOM 788 N N . SER A 1 99 ? -14.017 3.167 9.421 1.00 75.81 99 SER A N 1
ATOM 789 C CA . SER A 1 99 ? -14.122 3.564 8.006 1.00 75.81 99 SER A CA 1
ATOM 790 C C . SER A 1 99 ? -12.753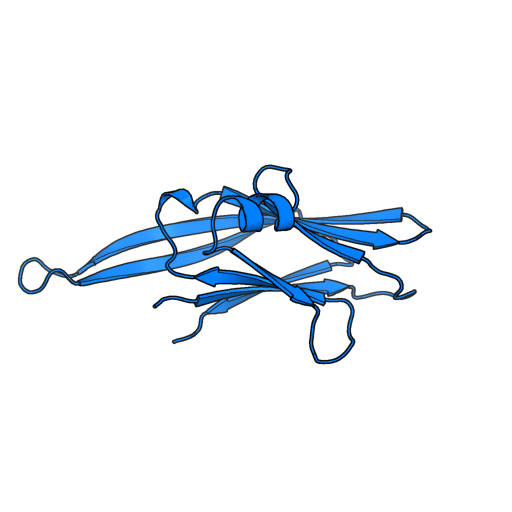 3.950 7.476 1.00 75.81 99 SER A C 1
ATOM 792 O O . SER A 1 99 ? -12.028 4.650 8.180 1.00 75.81 99 SER A O 1
ATOM 794 N N . CYS A 1 100 ? -12.429 3.570 6.243 1.00 69.50 100 CYS A N 1
ATOM 795 C CA . CYS A 1 100 ? -11.215 4.045 5.593 1.00 69.50 100 CYS A CA 1
ATOM 796 C C . CYS A 1 100 ? -11.537 4.884 4.371 1.00 69.50 100 CYS A C 1
ATOM 798 O O . CYS A 1 100 ? -12.364 4.491 3.554 1.00 69.50 100 CYS A O 1
ATOM 800 N N . ASP A 1 101 ? -10.831 5.995 4.232 1.00 79.00 101 ASP A N 1
ATOM 801 C CA . ASP A 1 101 ? -10.844 6.809 3.030 1.00 79.00 101 ASP A CA 1
ATOM 802 C C . ASP A 1 101 ? -9.471 6.775 2.373 1.00 79.00 101 ASP A C 1
ATOM 804 O O . ASP A 1 101 ? -8.439 6.606 3.028 1.00 79.00 101 ASP A O 1
ATOM 808 N N . PHE A 1 102 ? -9.479 6.959 1.060 1.00 75.38 102 PHE A N 1
ATOM 809 C CA . PHE A 1 102 ? -8.283 6.964 0.247 1.00 75.38 102 PHE A CA 1
ATOM 810 C C . PHE A 1 102 ? -8.187 8.283 -0.515 1.00 75.38 102 PHE A C 1
ATOM 812 O O . PHE A 1 102 ? -9.089 8.639 -1.278 1.00 75.38 102 PHE A O 1
ATOM 819 N N . THR A 1 103 ? -7.084 9.006 -0.319 1.00 81.38 103 THR A N 1
ATOM 820 C CA . THR A 1 103 ? -6.833 10.276 -1.011 1.00 81.38 103 THR A CA 1
ATOM 821 C C . THR A 1 103 ? -5.509 10.207 -1.748 1.00 81.38 103 THR A C 1
ATOM 823 O O . THR A 1 103 ? -4.457 10.105 -1.127 1.00 81.38 103 THR A O 1
ATOM 826 N N . ALA A 1 104 ? -5.553 10.284 -3.077 1.00 79.56 104 ALA A N 1
ATOM 827 C CA . ALA A 1 104 ? -4.341 10.345 -3.885 1.00 79.56 104 ALA A CA 1
ATOM 828 C C . ALA A 1 104 ? -3.561 11.635 -3.586 1.00 79.56 104 ALA A C 1
ATOM 830 O O . ALA A 1 104 ? -4.109 12.728 -3.736 1.00 79.56 104 ALA A O 1
ATOM 831 N N . ILE A 1 105 ? -2.294 11.485 -3.205 1.00 82.88 105 ILE A N 1
ATOM 832 C CA . ILE A 1 105 ? -1.352 12.577 -2.926 1.00 82.88 105 ILE A CA 1
ATOM 833 C C . ILE A 1 105 ? -0.564 12.901 -4.198 1.00 82.88 105 ILE A C 1
ATOM 835 O O . ILE A 1 105 ? -0.459 14.059 -4.594 1.00 82.88 105 ILE A O 1
ATOM 839 N N . HIS A 1 106 ? -0.074 11.864 -4.878 1.00 82.31 106 HIS A N 1
ATOM 840 C CA . HIS A 1 106 ? 0.638 11.957 -6.149 1.00 82.31 106 HIS A CA 1
ATOM 841 C C . HIS A 1 106 ? 0.086 10.908 -7.107 1.00 82.31 106 HIS A C 1
ATOM 843 O O . HIS A 1 106 ? -0.061 9.751 -6.719 1.00 82.31 106 HIS A O 1
ATOM 849 N N . ARG A 1 107 ? -0.228 11.301 -8.346 1.00 78.69 107 ARG A N 1
ATOM 850 C CA . ARG A 1 107 ? -0.757 10.394 -9.370 1.00 78.69 107 ARG A CA 1
ATOM 851 C C . ARG A 1 107 ? 0.213 10.312 -10.529 1.00 78.69 107 ARG A C 1
ATOM 853 O O . ARG A 1 107 ? 0.364 11.285 -11.267 1.00 78.69 107 ARG A O 1
ATOM 860 N N . SER A 1 108 ? 0.784 9.134 -10.717 1.00 79.31 108 SER A N 1
ATOM 861 C CA . SER A 1 108 ? 1.397 8.795 -11.990 1.00 79.31 108 SER A CA 1
ATOM 862 C C . SER A 1 108 ? 0.306 8.682 -13.073 1.00 79.31 108 SER A C 1
ATOM 864 O O . SER A 1 108 ? -0.800 8.209 -12.796 1.00 79.31 108 SER A O 1
ATOM 866 N N . PRO A 1 109 ? 0.580 9.111 -14.318 1.00 75.56 109 PRO A N 1
ATOM 867 C CA . PRO A 1 109 ? -0.319 8.874 -15.444 1.00 75.56 109 PRO A CA 1
ATOM 868 C C . PRO A 1 109 ? -0.342 7.402 -15.889 1.00 75.56 109 PRO A C 1
ATOM 870 O O . PRO A 1 109 ? -1.248 7.004 -16.622 1.00 75.56 109 PRO A O 1
ATOM 873 N N . LEU A 1 110 ? 0.646 6.608 -15.471 1.00 72.81 110 LEU A N 1
ATOM 874 C CA . LEU A 1 110 ? 0.829 5.209 -15.854 1.00 72.81 110 LEU A CA 1
ATOM 875 C C . LEU A 1 110 ? 0.316 4.233 -14.799 1.00 72.81 110 LEU A C 1
ATOM 877 O O . LEU A 1 110 ? 0.083 3.074 -15.131 1.00 72.81 110 LEU A O 1
ATOM 881 N N . LEU A 1 111 ? 0.095 4.696 -13.568 1.00 72.31 111 LEU A N 1
ATOM 882 C CA . LEU A 1 111 ? -0.386 3.885 -12.458 1.00 72.31 111 LEU A CA 1
ATOM 883 C C . LEU A 1 111 ? -1.756 4.350 -11.987 1.00 72.31 111 LEU A C 1
ATOM 885 O O . LEU A 1 111 ? -2.020 5.536 -11.788 1.00 72.31 111 LEU A O 1
ATOM 889 N N . ARG A 1 112 ? -2.647 3.38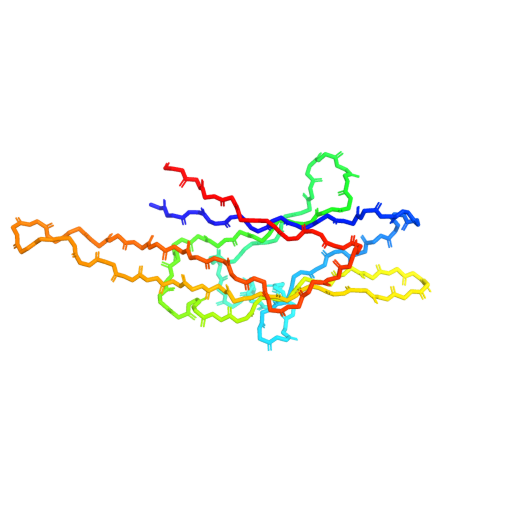8 -11.754 1.00 73.94 112 ARG A N 1
ATOM 890 C CA . ARG A 1 112 ? -3.975 3.668 -11.206 1.00 73.94 112 ARG A CA 1
ATOM 891 C C . ARG A 1 112 ? -4.192 2.937 -9.902 1.00 73.94 112 ARG A C 1
ATOM 893 O O . ARG A 1 112 ? -4.468 1.749 -9.938 1.00 73.94 112 ARG A O 1
ATOM 900 N N . LEU A 1 113 ? -4.183 3.675 -8.797 1.00 71.50 113 LEU A N 1
ATOM 901 C CA . LEU A 1 113 ? -4.508 3.169 -7.466 1.00 71.50 113 LEU A CA 1
ATOM 902 C C . LEU A 1 113 ? -6.023 3.245 -7.214 1.00 71.50 113 LEU A C 1
ATOM 904 O O . LEU A 1 113 ? -6.667 4.258 -7.516 1.00 71.50 113 LEU A O 1
ATOM 908 N N . SER A 1 114 ? -6.611 2.173 -6.688 1.00 71.12 114 SER A N 1
ATOM 909 C CA . SER A 1 114 ? -8.034 2.127 -6.346 1.00 71.12 114 SER A CA 1
ATOM 910 C C . SER A 1 114 ? -8.299 1.350 -5.062 1.00 71.12 114 SER A C 1
ATOM 912 O O . SER A 1 114 ? -7.644 0.347 -4.789 1.00 71.12 114 SER A O 1
ATOM 914 N N . LEU A 1 115 ? -9.263 1.848 -4.282 1.00 69.50 115 LEU A N 1
ATOM 915 C CA . LEU A 1 115 ? -9.711 1.246 -3.032 1.00 69.50 115 LEU A CA 1
ATOM 916 C C . LEU A 1 115 ? -10.915 0.340 -3.299 1.00 69.50 115 LEU A C 1
ATOM 918 O O . LEU A 1 115 ? -11.929 0.802 -3.827 1.00 69.50 115 LEU A O 1
ATOM 922 N N . LEU A 1 116 ? -10.821 -0.917 -2.879 1.00 68.62 116 LEU A N 1
ATOM 923 C CA . LEU A 1 116 ? -11.946 -1.838 -2.794 1.00 68.62 116 LEU A CA 1
ATOM 924 C C . LEU A 1 116 ? -12.177 -2.155 -1.310 1.00 68.62 116 LEU A C 1
ATOM 926 O O . LEU A 1 116 ? -11.256 -2.551 -0.593 1.00 68.62 116 LEU A O 1
ATOM 930 N N . GLN A 1 117 ? -13.401 -1.926 -0.841 1.00 62.94 117 GLN A N 1
ATOM 931 C CA . GLN A 1 117 ? -13.835 -2.259 0.514 1.00 62.94 117 GLN A CA 1
ATOM 932 C C . GLN A 1 117 ? -14.748 -3.478 0.427 1.00 62.94 117 GLN A C 1
ATOM 934 O O . GLN A 1 117 ? -15.723 -3.439 -0.326 1.00 62.94 117 GLN A O 1
ATOM 939 N N . ASP A 1 118 ? -14.440 -4.535 1.177 1.00 56.81 118 ASP A N 1
ATOM 940 C CA . ASP A 1 118 ? -15.363 -5.666 1.319 1.00 56.81 118 ASP A CA 1
ATOM 941 C C . ASP A 1 118 ? -16.461 -5.303 2.339 1.00 56.81 118 ASP A C 1
ATOM 943 O O . ASP A 1 118 ? -16.165 -4.667 3.361 1.00 56.81 118 ASP A O 1
ATOM 947 N N . GLN A 1 119 ? -17.723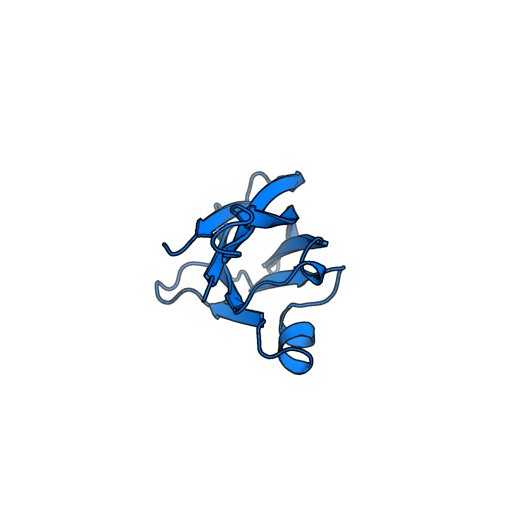 -5.620 2.024 1.00 44.38 119 GLN A N 1
ATOM 948 C CA . GLN A 1 119 ? -18.898 -5.233 2.831 1.00 44.38 119 GLN A CA 1
ATOM 949 C C . GLN A 1 119 ? -19.137 -6.149 4.033 1.00 44.38 119 GLN A C 1
ATOM 951 O O . GLN A 1 119 ? -19.076 -7.386 3.869 1.00 44.38 119 GLN A O 1
#